Protein AF-A0AAE0E9L8-F1 (afdb_monomer)

Solvent-accessible surface area (backbone atoms only — not comparable to full-atom values): 7548 Å² total; per-residue (Å²): 122,67,72,59,57,55,50,49,54,50,52,38,64,74,70,69,62,82,91,74,81,92,80,91,74,55,51,67,64,42,35,70,32,77,91,39,28,43,67,31,62,63,35,80,46,81,52,91,68,59,65,71,60,50,45,62,40,39,54,34,24,22,24,93,70,22,38,43,38,39,32,50,80,100,64,90,77,93,73,88,69,89,92,59,73,56,58,67,51,79,39,59,79,80,48,50,63,54,53,52,51,51,52,51,51,53,51,50,52,53,59,55,55,72,71,69,73,79,93,75,89,131

pLDDT: mean 70.5, std 19.91, range [34.06, 93.5]

InterPro domains:
  IPR003682 rRNA small subunit methyltransferase G [PF02527] (2-93)
  IPR003682 rRNA small subunit methyltransferase G [PTHR31760] (1-118)
  IPR029063 S-adenosyl-L-methionine-dependent methyltransferase superfamily [G3DSA:3.40.50.150] (1-122)
  IPR029063 S-adenosyl-L-methionine-dependent methyltransferase superfamily [SSF53335] (5-75)

Organism: NCBI:txid43782

Radius of gyration: 17.04 Å; Cα contacts (8 Å, |Δi|>4): 128; chains: 1; bounding box: 36×41×51 Å

Nearest PDB structures (foldseek):
  1xdz-assembly1_A  TM=9.817E-01  e=5.084E-04  Bacillus subtilis
  3g8a-assembly1_A  TM=9.626E-01  e=2.069E-03  Thermus thermophilus HB8
  3g8a-assembly3_C  TM=9.612E-01  e=3.090E-03  Thermus thermophilus HB8
  3g8a-assembly4_D  TM=9.611E-01  e=3.532E-03  Thermus thermophilus HB8
  3g89-assembly2_B  TM=9.598E-01  e=8.421E-03  Thermus thermophilus HB8

Secondary structure (DSSP, 8-state):
-HHHHHHHHHHHHHHT-SS-----S-HHHHHHSTTTTT-EEEEEEE-SS-HHHHHHHHHTTEEEEEEEEEE-SS--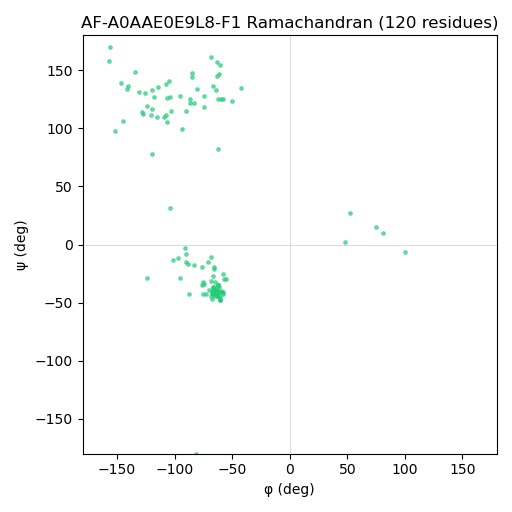---PPTTS---EEE--HHHHHHHHHHHHHHHHHHHHHTT-S-----

Foldseek 3Di:
DVVVLVVVVVVCVVVVDDPDDRDDDDLQVQLPDPVQFQPDQEDEDEDQDDVVVVCNSGVSRHHQQHEYEYEHPDDDDDDDDPDGDYDYDYDHPVCVVVVVVVVVVVVVVVVVVVVDDDDDDD

Mean predicted aligned error: 12.2 Å

Structure (mmCIF, N/CA/C/O backbone):
data_AF-A0AAE0E9L8-F1
#
_entry.id   AF-A0AAE0E9L8-F1
#
loop_
_atom_site.group_PDB
_atom_site.id
_atom_site.type_symbol
_atom_site.label_atom_id
_atom_site.label_alt_id
_atom_site.label_comp_id
_atom_site.label_asym_id
_atom_site.label_entity_id
_atom_site.label_seq_id
_atom_site.pdbx_PDB_ins_code
_atom_site.Cartn_x
_atom_site.Cartn_y
_atom_site.Cartn_z
_atom_site.occupancy
_atom_site.B_iso_or_equiv
_atom_site.auth_seq_id
_atom_site.auth_comp_id
_atom_site.auth_asym_id
_atom_site.auth_atom_id
_atom_site.pdbx_PDB_model_num
ATOM 1 N N . MET A 1 1 ? 15.017 12.912 0.962 1.00 61.78 1 MET A N 1
ATOM 2 C CA . MET A 1 1 ? 13.650 12.358 1.109 1.00 61.78 1 MET A CA 1
ATOM 3 C C . MET A 1 1 ? 12.896 12.786 2.383 1.00 61.78 1 MET A C 1
ATOM 5 O O . MET A 1 1 ? 11.699 12.568 2.425 1.00 61.78 1 MET A O 1
ATOM 9 N N . ASN A 1 2 ? 13.522 13.406 3.401 1.00 73.94 2 ASN A N 1
ATOM 10 C CA . ASN A 1 2 ? 12.871 13.671 4.705 1.00 73.94 2 ASN A CA 1
ATOM 11 C C . ASN A 1 2 ? 11.647 14.624 4.628 1.00 73.94 2 ASN A C 1
ATOM 13 O O . ASN A 1 2 ? 10.601 14.349 5.200 1.00 73.94 2 ASN A O 1
ATOM 17 N N . LYS A 1 3 ? 11.718 15.677 3.801 1.00 86.38 3 LYS A N 1
ATOM 18 C CA . LYS A 1 3 ? 10.656 16.698 3.674 1.00 86.38 3 LYS A CA 1
ATOM 19 C C . LYS A 1 3 ? 9.263 16.144 3.322 1.00 86.38 3 LYS A C 1
ATOM 21 O O . LYS A 1 3 ? 8.270 16.746 3.706 1.00 86.38 3 LYS A O 1
ATOM 26 N N . ARG A 1 4 ? 9.185 15.023 2.592 1.00 87.62 4 ARG A N 1
ATOM 27 C CA . ARG A 1 4 ? 7.902 14.418 2.189 1.00 87.62 4 ARG A CA 1
ATOM 28 C C . ARG A 1 4 ? 7.217 13.692 3.350 1.00 87.62 4 ARG A C 1
ATOM 30 O O . ARG A 1 4 ? 6.022 13.871 3.527 1.00 87.62 4 ARG A O 1
ATOM 37 N N . CYS A 1 5 ? 7.964 12.931 4.153 1.00 90.75 5 CYS A N 1
ATOM 38 C CA . CYS A 1 5 ? 7.411 12.248 5.329 1.00 90.75 5 CYS A CA 1
ATOM 39 C C . CYS A 1 5 ? 6.897 13.261 6.357 1.00 90.75 5 CYS A C 1
ATOM 41 O O . CYS A 1 5 ? 5.762 13.146 6.794 1.00 90.75 5 CYS A O 1
ATOM 43 N N . VAL A 1 6 ? 7.674 14.319 6.623 1.00 92.38 6 VAL A N 1
ATOM 44 C CA . VAL A 1 6 ? 7.271 15.403 7.537 1.00 92.38 6 VAL A CA 1
ATOM 45 C C . VAL A 1 6 ? 5.990 16.097 7.068 1.00 92.38 6 VAL A C 1
ATOM 47 O O . VAL A 1 6 ? 5.124 16.415 7.876 1.00 92.38 6 VAL A O 1
ATOM 50 N N . PHE A 1 7 ? 5.835 16.316 5.758 1.00 93.25 7 PHE A N 1
ATOM 51 C CA . PHE A 1 7 ? 4.594 16.864 5.211 1.00 93.25 7 PHE A CA 1
ATOM 52 C C . PHE A 1 7 ? 3.396 15.933 5.453 1.00 93.25 7 PHE A C 1
ATOM 54 O O . PHE A 1 7 ? 2.344 16.410 5.867 1.00 93.25 7 PHE A O 1
ATOM 61 N N . LEU A 1 8 ? 3.554 14.623 5.228 1.00 91.19 8 LEU A N 1
ATOM 62 C CA . LEU A 1 8 ? 2.487 13.645 5.465 1.00 91.19 8 LEU A CA 1
ATOM 63 C C . LEU A 1 8 ? 2.120 13.557 6.949 1.00 91.19 8 LEU A C 1
ATOM 65 O O . LEU A 1 8 ? 0.943 13.592 7.276 1.00 91.19 8 LEU A O 1
ATOM 69 N N . GLU A 1 9 ? 3.102 13.523 7.849 1.00 91.94 9 GLU A N 1
ATOM 70 C CA . GLU A 1 9 ? 2.872 13.546 9.301 1.00 91.94 9 GLU A CA 1
ATOM 71 C C . GLU A 1 9 ? 2.105 14.808 9.732 1.00 91.94 9 GLU A C 1
ATOM 73 O O . GLU A 1 9 ? 1.167 14.738 10.532 1.00 91.94 9 GLU A O 1
ATOM 78 N N . HIS A 1 10 ? 2.445 15.964 9.154 1.00 93.31 10 HIS A N 1
ATOM 79 C CA . HIS A 1 10 ? 1.719 17.210 9.388 1.00 93.31 10 HIS A CA 1
ATOM 80 C C . HIS A 1 10 ? 0.286 17.158 8.831 1.00 93.31 10 HIS A C 1
ATOM 82 O O . HIS A 1 10 ? -0.648 17.568 9.514 1.00 93.31 10 HIS A O 1
ATOM 88 N N . ALA A 1 11 ? 0.082 16.610 7.630 1.00 92.75 11 ALA A N 1
ATOM 89 C CA . ALA A 1 11 ? -1.247 16.446 7.038 1.00 92.75 11 ALA A CA 1
ATOM 90 C C . ALA A 1 11 ? -2.141 15.497 7.863 1.00 92.75 11 ALA A C 1
ATOM 92 O O . ALA A 1 11 ? -3.311 15.800 8.100 1.00 92.75 11 ALA A O 1
ATOM 93 N N . VAL A 1 12 ? -1.587 14.390 8.368 1.00 91.19 12 VAL A N 1
ATOM 94 C CA . VAL A 1 12 ? -2.279 13.475 9.295 1.00 91.19 12 VAL A CA 1
ATOM 95 C C . VAL A 1 12 ? -2.672 14.209 10.580 1.00 91.19 12 VAL A C 1
ATOM 97 O O . VAL A 1 12 ? -3.816 14.123 11.020 1.00 91.19 12 VAL A O 1
ATOM 100 N N . SER A 1 13 ? -1.759 15.011 11.134 1.00 90.38 13 SER A N 1
ATOM 101 C CA . SER A 1 13 ? -2.025 15.802 12.344 1.00 90.38 13 SER A CA 1
ATOM 102 C C . SER A 1 13 ? -3.157 16.820 12.151 1.00 90.38 13 SER A C 1
ATOM 104 O O . SER A 1 13 ? -3.946 17.036 13.065 1.00 90.38 13 SER A O 1
ATOM 106 N N . LEU A 1 14 ? -3.261 17.431 10.967 1.00 93.50 14 LEU A N 1
ATOM 107 C CA . LEU A 1 14 ? -4.316 18.400 10.649 1.00 93.50 14 LEU A CA 1
ATOM 108 C C . LEU A 1 14 ? -5.681 17.748 10.390 1.00 93.50 14 LEU A C 1
ATOM 110 O O . LEU A 1 14 ? -6.707 18.356 10.684 1.00 93.50 14 LEU A O 1
ATOM 114 N N . THR A 1 15 ? -5.702 16.538 9.829 1.00 91.44 15 THR A N 1
ATOM 115 C CA . THR A 1 15 ? -6.945 15.809 9.509 1.00 91.44 15 THR A CA 1
ATOM 116 C C . THR A 1 15 ? -7.526 15.060 10.709 1.00 91.44 15 THR A C 1
ATOM 118 O O . THR A 1 15 ? -8.704 14.716 10.693 1.00 91.44 15 THR A O 1
ATOM 121 N N . GLY A 1 16 ? -6.733 14.834 11.763 1.00 87.00 16 GLY A N 1
ATOM 122 C CA . GLY A 1 16 ? -7.176 14.153 12.984 1.00 87.00 16 GLY A CA 1
ATOM 123 C C . GLY A 1 16 ? -7.334 12.636 12.834 1.00 87.00 16 GLY A C 1
ATOM 124 O O . GLY A 1 16 ? -7.958 11.997 13.680 1.00 87.00 16 GLY A O 1
ATOM 125 N N . LEU A 1 17 ? -6.780 12.055 11.767 1.00 89.00 17 LEU A N 1
ATOM 126 C CA . LEU A 1 17 ? -6.835 10.619 11.498 1.00 89.00 17 LEU A CA 1
ATOM 127 C C . LEU A 1 17 ? -5.878 9.867 12.435 1.00 89.00 17 LEU A C 1
ATOM 129 O O . LEU A 1 17 ? -4.700 10.204 12.540 1.00 89.00 17 LEU A O 1
ATOM 133 N N . SER A 1 18 ? -6.384 8.843 13.124 1.00 85.69 18 SER A N 1
ATOM 134 C CA . SER A 1 18 ? -5.646 8.105 14.163 1.00 85.69 18 SER A CA 1
ATOM 135 C C . SER A 1 18 ? -5.075 6.762 13.694 1.00 85.69 18 SER A C 1
ATOM 137 O O . SER A 1 18 ? -4.229 6.183 14.370 1.00 85.69 18 SER A O 1
ATOM 139 N N . ASN A 1 19 ? -5.506 6.271 12.533 1.00 89.38 19 ASN A N 1
ATOM 140 C CA . ASN A 1 19 ? -5.154 4.970 11.960 1.00 89.38 19 ASN A CA 1
ATOM 141 C C . ASN A 1 19 ? -4.135 5.075 10.811 1.00 89.38 19 ASN A C 1
ATOM 143 O O . ASN A 1 19 ? -4.165 4.271 9.882 1.00 89.38 19 ASN A O 1
ATOM 147 N N . ILE A 1 20 ? -3.240 6.066 10.855 1.00 90.50 20 ILE A N 1
ATOM 148 C CA . ILE A 1 20 ? -2.238 6.295 9.808 1.00 90.50 20 ILE A CA 1
ATOM 149 C C . ILE A 1 20 ? -0.833 6.188 10.387 1.00 90.50 20 ILE A C 1
ATOM 151 O O . ILE A 1 20 ? -0.509 6.807 11.398 1.00 90.50 20 ILE A O 1
ATOM 155 N N . GLN A 1 21 ? 0.028 5.447 9.690 1.00 91.50 21 GLN A N 1
ATOM 156 C CA . GLN A 1 21 ? 1.447 5.344 10.000 1.00 91.50 21 GLN A CA 1
ATOM 157 C C . GLN A 1 21 ? 2.281 5.745 8.781 1.00 91.50 21 GLN A C 1
ATOM 159 O O . GLN A 1 21 ? 2.225 5.105 7.733 1.00 91.50 21 GLN A O 1
ATOM 164 N N . VAL A 1 22 ? 3.100 6.788 8.929 1.00 91.94 22 VAL A N 1
ATOM 165 C CA . VAL A 1 22 ? 4.063 7.200 7.901 1.00 91.94 22 VAL A CA 1
ATOM 166 C C . VAL A 1 22 ? 5.381 6.472 8.149 1.00 91.94 22 VAL A C 1
ATOM 168 O O . VAL A 1 22 ? 6.039 6.680 9.166 1.00 91.94 22 VAL A O 1
ATOM 171 N N . VAL A 1 23 ? 5.782 5.604 7.219 1.00 91.81 23 VAL A N 1
ATOM 172 C CA . VAL A 1 23 ? 7.040 4.850 7.318 1.00 91.81 23 VAL A CA 1
ATOM 173 C C . VAL A 1 23 ? 8.060 5.408 6.340 1.00 91.81 23 VAL A C 1
ATOM 175 O O . VAL A 1 23 ? 7.821 5.504 5.137 1.00 91.81 23 VAL A O 1
ATOM 178 N N . ARG A 1 24 ? 9.243 5.756 6.854 1.00 91.38 24 ARG A N 1
ATOM 179 C CA . ARG A 1 24 ? 10.370 6.189 6.028 1.00 91.38 24 ARG A CA 1
ATOM 180 C C . ARG A 1 24 ? 11.267 5.000 5.695 1.00 91.38 24 ARG A C 1
ATOM 182 O O . ARG A 1 24 ? 12.150 4.652 6.473 1.00 91.38 24 ARG A O 1
ATOM 189 N N . GLY A 1 25 ? 11.105 4.449 4.500 1.00 89.56 25 GLY A N 1
ATOM 190 C CA . GLY A 1 25 ? 11.946 3.374 3.976 1.00 89.56 25 GLY A CA 1
ATOM 191 C C . GLY A 1 25 ? 11.936 3.352 2.453 1.00 89.56 25 GLY A C 1
ATOM 192 O O . GLY A 1 25 ? 11.155 4.071 1.828 1.00 89.56 25 GLY A O 1
ATOM 193 N N . ARG A 1 26 ? 12.823 2.555 1.857 1.00 89.19 26 ARG A N 1
ATOM 194 C CA . ARG A 1 26 ? 12.666 2.153 0.456 1.00 89.19 26 ARG A CA 1
ATOM 195 C C . ARG A 1 26 ? 11.751 0.933 0.409 1.00 89.19 26 ARG A C 1
ATOM 197 O O . ARG A 1 26 ? 11.766 0.136 1.347 1.00 89.19 26 ARG A O 1
ATOM 204 N N . ALA A 1 27 ? 10.958 0.796 -0.647 1.00 88.94 27 ALA A N 1
ATOM 205 C CA . ALA A 1 27 ? 9.999 -0.300 -0.751 1.00 88.94 27 ALA A CA 1
ATOM 206 C C . ALA A 1 27 ? 10.700 -1.668 -0.760 1.00 88.94 27 ALA A C 1
ATOM 208 O O . ALA A 1 27 ? 10.220 -2.599 -0.127 1.00 88.94 27 ALA A O 1
ATOM 209 N N . GLU A 1 28 ? 11.883 -1.755 -1.371 1.00 90.25 28 GLU A N 1
ATOM 210 C CA . GLU A 1 28 ? 12.714 -2.960 -1.415 1.00 90.25 28 GLU A CA 1
ATOM 211 C C . GLU A 1 28 ? 13.114 -3.420 -0.011 1.00 90.25 28 GLU A C 1
ATOM 213 O O . GLU A 1 28 ? 12.953 -4.585 0.342 1.00 90.25 28 GLU A O 1
ATOM 218 N N . ASP A 1 29 ? 13.585 -2.489 0.825 1.00 92.75 29 ASP A N 1
ATOM 219 C CA . ASP A 1 29 ? 14.003 -2.805 2.192 1.00 92.75 29 ASP A CA 1
ATOM 220 C C . ASP A 1 29 ? 12.799 -3.250 3.043 1.00 92.75 29 ASP A C 1
ATOM 222 O O . ASP A 1 29 ? 12.917 -4.150 3.876 1.00 92.75 29 ASP A O 1
ATOM 226 N N . LEU A 1 30 ? 11.629 -2.640 2.818 1.00 91.94 30 LEU A N 1
ATOM 227 C CA . LEU A 1 30 ? 10.387 -2.998 3.507 1.00 91.94 30 LEU A CA 1
ATOM 228 C C . LEU A 1 30 ? 9.858 -4.368 3.059 1.00 91.94 30 LEU A C 1
ATOM 230 O O . LEU A 1 30 ? 9.448 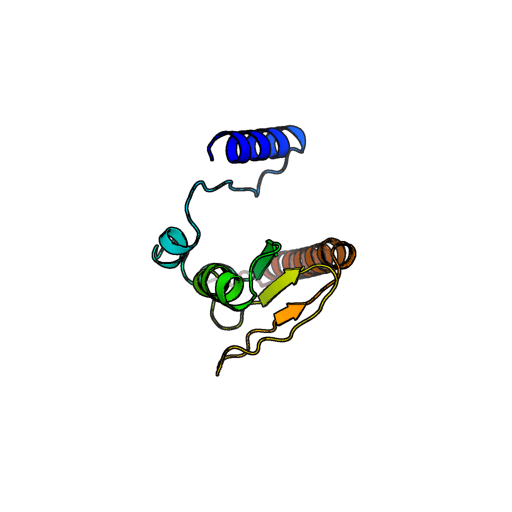-5.151 3.909 1.00 91.94 30 LEU A O 1
ATOM 234 N N . GLY A 1 31 ? 9.948 -4.707 1.771 1.00 90.00 31 GLY A N 1
ATOM 235 C CA . GLY A 1 31 ? 9.558 -6.020 1.239 1.00 90.00 31 GLY A CA 1
ATOM 236 C C . GLY A 1 31 ? 10.434 -7.184 1.731 1.00 90.00 31 GLY A C 1
ATOM 237 O O . GLY A 1 31 ? 10.021 -8.349 1.697 1.00 90.00 31 GLY A O 1
ATOM 238 N N . HIS A 1 32 ? 11.640 -6.892 2.227 1.00 90.38 32 HIS A N 1
ATOM 239 C CA . HIS A 1 32 ? 12.505 -7.865 2.902 1.00 90.38 32 HIS A CA 1
ATOM 240 C C . HIS A 1 32 ? 12.279 -7.944 4.418 1.00 90.38 32 HIS A C 1
ATOM 242 O O . HIS A 1 32 ? 12.723 -8.902 5.053 1.00 90.38 32 HIS A O 1
ATOM 248 N N . ASN A 1 33 ? 11.592 -6.970 5.014 1.00 92.56 33 ASN A N 1
ATOM 249 C CA . ASN A 1 33 ? 11.319 -6.952 6.442 1.00 92.56 33 ASN A CA 1
ATOM 250 C C . ASN A 1 33 ? 10.087 -7.809 6.765 1.00 92.56 33 ASN A C 1
ATOM 252 O O . ASN A 1 33 ? 8.988 -7.523 6.300 1.00 92.56 33 ASN A O 1
ATOM 256 N N . LEU A 1 34 ? 10.249 -8.824 7.618 1.00 91.25 34 LEU A N 1
ATOM 257 C CA . LEU A 1 34 ? 9.167 -9.734 8.020 1.00 91.25 34 LEU A CA 1
ATOM 258 C C . LEU A 1 34 ? 7.969 -9.024 8.671 1.00 91.25 34 LEU A C 1
ATOM 260 O O . LEU A 1 34 ? 6.857 -9.529 8.590 1.00 91.25 34 LEU A O 1
ATOM 264 N N . SER A 1 35 ? 8.168 -7.854 9.283 1.00 91.69 35 SER A N 1
ATOM 265 C CA . SER A 1 35 ? 7.074 -7.053 9.850 1.00 91.69 35 SER A CA 1
ATOM 266 C C . SER A 1 35 ? 6.171 -6.404 8.799 1.00 91.69 35 SER A C 1
ATOM 268 O O . SER A 1 35 ? 5.102 -5.920 9.152 1.00 91.69 35 SER A O 1
ATOM 270 N N . PHE A 1 36 ? 6.600 -6.350 7.537 1.00 92.06 36 PHE A N 1
ATOM 271 C CA . PHE A 1 36 ? 5.878 -5.687 6.446 1.00 92.06 36 PHE A CA 1
ATOM 272 C C . PHE A 1 36 ? 5.594 -6.625 5.270 1.00 92.06 36 PHE A C 1
ATOM 274 O O . PHE A 1 36 ? 4.607 -6.442 4.561 1.00 92.06 36 PHE A O 1
ATOM 281 N N . ARG A 1 37 ? 6.447 -7.631 5.067 1.00 92.12 37 ARG A N 1
ATOM 282 C CA . ARG A 1 37 ? 6.335 -8.598 3.981 1.00 92.12 37 ARG A CA 1
ATOM 283 C C . ARG A 1 37 ? 5.045 -9.405 4.095 1.00 92.12 37 ARG A C 1
ATOM 285 O O . ARG A 1 37 ? 4.808 -10.051 5.116 1.00 92.12 37 ARG A O 1
ATOM 292 N N . GLU A 1 38 ? 4.250 -9.397 3.030 1.00 91.62 38 GLU A N 1
ATOM 293 C CA . GLU A 1 38 ? 2.978 -10.129 2.935 1.00 91.62 38 GLU A CA 1
ATOM 294 C C . GLU A 1 38 ? 2.008 -9.861 4.111 1.00 91.62 38 GLU A C 1
ATOM 296 O O . GLU A 1 38 ? 1.200 -10.721 4.460 1.00 91.62 38 GLU A O 1
ATOM 301 N N . GLN A 1 39 ? 2.089 -8.687 4.753 1.00 92.06 39 GLN A N 1
ATOM 302 C CA . GLN A 1 39 ? 1.260 -8.338 5.918 1.00 92.06 39 GLN A CA 1
ATOM 303 C C . GLN A 1 39 ? 0.025 -7.500 5.565 1.00 92.06 39 GLN A C 1
ATOM 305 O O . GLN A 1 39 ? -0.847 -7.314 6.413 1.00 92.06 39 GLN A O 1
ATOM 310 N N . PHE A 1 40 ? -0.067 -6.976 4.341 1.00 89.38 40 PHE A N 1
ATOM 311 C CA . PHE A 1 40 ? -1.126 -6.045 3.956 1.00 89.38 40 PHE A CA 1
ATOM 312 C C . PHE A 1 40 ? -2.178 -6.709 3.075 1.00 89.38 40 PHE A C 1
ATOM 314 O O . PHE A 1 40 ? -1.862 -7.489 2.181 1.00 89.38 40 PHE A O 1
ATOM 321 N N . ASP A 1 41 ? -3.446 -6.369 3.295 1.00 83.69 41 ASP A N 1
ATOM 322 C CA . ASP A 1 41 ? -4.540 -6.887 2.466 1.00 83.69 41 ASP A CA 1
ATOM 323 C C . ASP A 1 41 ? -4.574 -6.222 1.088 1.00 83.69 41 ASP A C 1
ATOM 325 O O . ASP A 1 41 ? -4.962 -6.852 0.109 1.00 83.69 41 ASP A O 1
ATOM 329 N N . VAL A 1 42 ? -4.206 -4.938 1.039 1.00 82.12 42 VAL A N 1
ATOM 330 C CA . VAL A 1 42 ? -4.301 -4.091 -0.149 1.00 82.12 42 VAL A CA 1
ATOM 331 C C . VAL A 1 42 ? -3.073 -3.192 -0.224 1.00 82.12 42 VAL A C 1
ATOM 333 O O . VAL A 1 42 ? -2.711 -2.565 0.773 1.00 82.12 42 VAL A O 1
ATOM 336 N N . ALA A 1 43 ? -2.459 -3.095 -1.401 1.00 85.88 43 ALA A N 1
ATOM 337 C CA . ALA A 1 43 ? -1.496 -2.044 -1.715 1.00 85.88 43 ALA A CA 1
ATOM 338 C C . ALA A 1 43 ? -2.052 -1.140 -2.812 1.00 85.88 43 ALA A C 1
ATOM 340 O O . ALA A 1 43 ? -2.575 -1.624 -3.813 1.00 85.88 43 ALA A O 1
ATOM 341 N N . VAL A 1 44 ? -1.894 0.170 -2.629 1.00 83.62 44 VAL A N 1
ATOM 342 C CA . VAL A 1 44 ? -2.282 1.179 -3.616 1.00 83.62 44 VAL A CA 1
ATOM 343 C C . VAL A 1 44 ? -1.039 1.941 -4.047 1.00 83.62 44 VAL A C 1
ATOM 345 O O . VAL A 1 44 ? -0.301 2.461 -3.207 1.00 83.62 44 VAL A O 1
ATOM 348 N N . ALA A 1 45 ? -0.798 2.017 -5.353 1.00 82.75 45 ALA A N 1
ATOM 349 C CA . ALA A 1 45 ? 0.314 2.774 -5.908 1.00 82.75 45 ALA A CA 1
ATOM 350 C C . ALA A 1 45 ? -0.160 3.778 -6.958 1.00 82.75 45 ALA A C 1
ATOM 352 O O . ALA A 1 45 ? -0.837 3.435 -7.924 1.00 82.75 45 ALA A O 1
ATOM 353 N N . ARG A 1 46 ? 0.290 5.024 -6.805 1.00 77.94 46 ARG A N 1
ATOM 354 C CA . ARG A 1 46 ? 0.195 6.056 -7.836 1.00 77.94 46 ARG A CA 1
ATOM 355 C C . ARG A 1 46 ? 1.597 6.434 -8.276 1.00 77.94 46 ARG A C 1
ATOM 357 O O . ARG A 1 46 ? 2.344 7.059 -7.520 1.00 77.94 46 ARG A O 1
ATOM 364 N N . ALA A 1 47 ? 1.967 6.059 -9.493 1.00 71.44 47 ALA A N 1
ATOM 365 C CA . ALA A 1 47 ? 3.305 6.319 -9.997 1.00 71.44 47 ALA A CA 1
ATOM 366 C C . ALA A 1 47 ? 3.363 6.333 -11.524 1.00 71.44 47 ALA A C 1
ATOM 368 O O . ALA A 1 47 ? 2.547 5.734 -12.213 1.00 71.44 47 ALA A O 1
ATOM 369 N N . VAL A 1 48 ? 4.403 6.992 -12.037 1.00 72.12 48 VAL A N 1
ATOM 370 C CA . VAL A 1 48 ? 4.755 7.016 -13.469 1.00 72.12 48 VAL A CA 1
ATOM 371 C C . VAL A 1 48 ? 5.740 5.883 -13.818 1.00 72.12 48 VAL A C 1
ATOM 373 O O . VAL A 1 48 ? 6.135 5.724 -14.968 1.00 72.12 48 VAL A O 1
ATOM 376 N N . ALA A 1 49 ? 6.174 5.102 -12.822 1.00 75.31 49 ALA A N 1
ATOM 377 C CA . ALA A 1 49 ? 7.120 4.007 -13.011 1.00 75.31 49 ALA A CA 1
ATOM 378 C C . ALA A 1 49 ? 6.510 2.845 -13.816 1.00 75.31 49 ALA A C 1
ATOM 380 O O . ALA A 1 49 ? 5.290 2.708 -13.941 1.00 75.31 49 ALA A O 1
ATOM 381 N N . GLU A 1 50 ? 7.374 1.989 -14.360 1.00 79.44 50 GLU A N 1
ATOM 382 C CA . GLU A 1 50 ? 6.940 0.781 -15.058 1.00 79.44 50 GLU A CA 1
ATOM 383 C C . GLU A 1 50 ? 6.208 -0.180 -14.117 1.00 79.44 50 GLU A C 1
ATOM 385 O O . GLU A 1 50 ? 6.574 -0.333 -12.950 1.00 79.44 50 GLU A O 1
ATOM 390 N N . MET A 1 51 ? 5.201 -0.884 -14.642 1.00 76.56 51 MET A N 1
ATOM 391 C CA . MET A 1 51 ? 4.358 -1.759 -13.825 1.00 76.56 51 MET A CA 1
ATOM 392 C C . MET A 1 51 ? 5.149 -2.902 -13.186 1.00 76.56 51 MET A C 1
ATOM 394 O O . MET A 1 51 ? 4.879 -3.244 -12.043 1.00 76.56 51 MET A O 1
ATOM 398 N N . ARG A 1 52 ? 6.174 -3.440 -13.865 1.00 81.75 52 ARG A N 1
ATOM 399 C CA . ARG A 1 52 ? 7.055 -4.467 -13.281 1.00 81.75 52 ARG A CA 1
ATOM 400 C C . ARG A 1 52 ? 7.720 -3.981 -11.995 1.00 81.75 52 ARG A C 1
ATOM 402 O O . ARG A 1 52 ? 7.763 -4.713 -11.020 1.00 81.75 52 ARG A O 1
ATOM 409 N N . ILE A 1 53 ? 8.186 -2.734 -11.983 1.00 84.06 53 ILE A N 1
ATOM 410 C CA . ILE A 1 53 ? 8.840 -2.137 -10.814 1.00 84.06 53 ILE A CA 1
ATOM 411 C C . ILE A 1 53 ? 7.822 -1.946 -9.684 1.00 84.06 53 ILE A C 1
ATOM 413 O O . ILE A 1 53 ? 8.096 -2.286 -8.537 1.00 84.06 53 ILE A O 1
ATOM 417 N N . LEU A 1 54 ? 6.628 -1.441 -10.008 1.00 83.88 54 LEU A N 1
ATOM 418 C CA . LEU A 1 54 ? 5.563 -1.258 -9.018 1.00 83.88 54 LEU A CA 1
ATOM 419 C C . LEU A 1 54 ? 5.085 -2.586 -8.432 1.00 83.88 54 LEU A C 1
ATOM 421 O O . LEU A 1 54 ? 4.886 -2.673 -7.225 1.00 83.88 54 LEU A O 1
ATOM 425 N N . ALA A 1 55 ? 4.960 -3.619 -9.261 1.00 83.56 55 ALA A N 1
ATOM 426 C CA . ALA A 1 55 ? 4.596 -4.955 -8.820 1.00 83.56 55 ALA A CA 1
ATOM 427 C C . ALA A 1 55 ? 5.632 -5.517 -7.833 1.00 83.56 55 ALA A C 1
ATOM 429 O O . ALA A 1 55 ? 5.249 -5.964 -6.760 1.00 83.56 55 ALA A O 1
ATOM 430 N N . GLU A 1 56 ? 6.933 -5.422 -8.120 1.00 86.38 56 GLU A N 1
ATOM 431 C CA . GLU A 1 56 ? 7.986 -5.874 -7.190 1.00 86.38 56 GLU A CA 1
ATOM 432 C C . GLU A 1 56 ? 7.908 -5.163 -5.825 1.00 86.38 56 GLU A C 1
ATOM 434 O O . GLU A 1 56 ? 8.030 -5.777 -4.760 1.00 86.38 56 GLU A O 1
ATOM 439 N N . TYR A 1 57 ? 7.644 -3.856 -5.839 1.00 88.69 57 TYR A N 1
ATOM 440 C CA . TYR A 1 57 ? 7.549 -3.054 -4.621 1.00 88.69 57 TYR A CA 1
ATOM 441 C C . TYR A 1 57 ? 6.280 -3.324 -3.816 1.00 88.69 57 TYR A C 1
ATOM 443 O O . TYR A 1 57 ? 6.340 -3.411 -2.592 1.00 88.69 57 TYR A O 1
ATOM 451 N N . CYS A 1 58 ? 5.133 -3.440 -4.479 1.00 88.38 58 CYS A N 1
ATOM 452 C CA . CYS A 1 58 ? 3.844 -3.550 -3.809 1.00 88.38 58 CYS A CA 1
ATOM 453 C C . CYS A 1 58 ? 3.492 -4.998 -3.467 1.00 88.38 58 CYS A C 1
ATOM 455 O O . CYS A 1 58 ? 3.062 -5.262 -2.347 1.00 88.38 58 CYS A O 1
ATOM 457 N N . LEU A 1 59 ? 3.722 -5.952 -4.373 1.00 86.75 59 LEU A N 1
ATOM 458 C CA . LEU A 1 59 ? 3.355 -7.354 -4.147 1.00 86.75 59 LEU A CA 1
ATOM 459 C C . LEU A 1 59 ? 4.172 -8.006 -3.032 1.00 86.75 59 LEU A C 1
ATOM 461 O O . LEU A 1 59 ? 3.672 -8.905 -2.371 1.00 86.75 59 LEU A O 1
ATOM 465 N N . SER A 1 60 ? 5.395 -7.537 -2.766 1.00 89.94 60 SER A N 1
ATOM 466 C CA . SER A 1 60 ? 6.175 -8.023 -1.620 1.00 89.94 60 SER A CA 1
ATOM 467 C C . SER A 1 60 ? 5.553 -7.657 -0.265 1.00 89.94 60 SER A C 1
ATOM 469 O O . SER A 1 60 ? 5.833 -8.315 0.736 1.00 89.94 60 SER A O 1
ATOM 471 N N . LEU A 1 61 ? 4.692 -6.639 -0.223 1.00 90.44 61 LEU A N 1
ATOM 472 C CA . LEU A 1 61 ? 3.995 -6.175 0.978 1.00 90.44 61 LEU A CA 1
ATOM 473 C C . LEU A 1 61 ? 2.591 -6.791 1.099 1.00 90.44 61 LEU A C 1
ATOM 475 O O . LEU A 1 61 ? 2.092 -6.988 2.207 1.00 90.44 61 LEU A O 1
ATOM 479 N N . VAL A 1 62 ? 1.954 -7.121 -0.025 1.00 89.31 62 VAL A N 1
ATOM 480 C CA . VAL A 1 62 ? 0.590 -7.666 -0.059 1.00 89.31 62 VAL A CA 1
ATOM 481 C C . VAL A 1 62 ? 0.596 -9.159 0.256 1.00 89.31 62 VAL A C 1
ATOM 483 O O . VAL A 1 62 ? 1.407 -9.917 -0.268 1.00 89.31 62 VAL A O 1
ATOM 486 N N . ARG A 1 63 ? -0.313 -9.600 1.127 1.00 87.44 63 ARG A N 1
ATOM 487 C CA . ARG A 1 63 ? -0.490 -11.020 1.446 1.00 87.44 63 ARG A CA 1
ATOM 488 C C . ARG A 1 63 ? -0.935 -11.813 0.220 1.00 87.44 63 ARG A C 1
ATOM 490 O O . ARG A 1 63 ? -1.577 -11.287 -0.687 1.00 87.44 63 ARG A O 1
ATOM 497 N N . VAL A 1 64 ? -0.691 -13.120 0.230 1.00 85.06 64 VAL A N 1
ATOM 498 C CA . VAL A 1 64 ? -1.221 -14.011 -0.811 1.00 85.06 64 VAL A CA 1
ATOM 499 C C . VAL A 1 64 ? -2.752 -13.915 -0.859 1.00 85.06 64 VAL A C 1
ATOM 501 O O . VAL A 1 64 ? -3.416 -14.123 0.154 1.00 85.06 64 VAL A O 1
ATOM 504 N N . GLY A 1 65 ? -3.297 -13.615 -2.042 1.00 79.50 65 GLY A N 1
ATOM 505 C CA . GLY A 1 65 ? -4.735 -13.393 -2.247 1.00 79.50 65 GLY A CA 1
ATOM 506 C C . GLY A 1 65 ? -5.228 -11.994 -1.862 1.00 79.50 65 GLY A C 1
ATOM 507 O O . GLY A 1 65 ? -6.433 -11.784 -1.774 1.00 79.50 65 GLY A O 1
ATOM 508 N N . GLY A 1 66 ? -4.322 -11.056 -1.573 1.00 78.38 66 GLY A N 1
ATOM 509 C CA . GLY A 1 66 ? -4.649 -9.641 -1.419 1.00 78.38 66 GLY A CA 1
ATOM 510 C C . GLY A 1 66 ? -4.767 -8.905 -2.757 1.00 78.38 66 GLY A C 1
ATOM 511 O O . GLY A 1 66 ? -4.573 -9.484 -3.827 1.00 78.38 66 GLY A O 1
ATOM 512 N N . LEU A 1 67 ? -5.062 -7.608 -2.674 1.00 77.25 67 LEU A N 1
ATOM 513 C CA . LEU A 1 67 ? -5.329 -6.746 -3.825 1.00 77.25 67 LEU A CA 1
ATOM 514 C C . LEU A 1 67 ? -4.172 -5.774 -4.076 1.00 77.25 67 LEU A C 1
ATOM 516 O O . LEU A 1 67 ? -3.644 -5.155 -3.149 1.00 77.25 67 LEU A O 1
ATOM 520 N N . PHE A 1 68 ? -3.809 -5.586 -5.341 1.00 81.31 68 PHE A N 1
ATOM 521 C CA . PHE A 1 68 ? -2.880 -4.536 -5.741 1.00 81.31 68 PHE A CA 1
ATOM 522 C C . PHE A 1 68 ? -3.561 -3.591 -6.730 1.00 81.31 68 PHE A C 1
ATOM 524 O O . PHE A 1 68 ? -3.849 -3.957 -7.865 1.00 81.31 68 PHE A O 1
ATOM 531 N N . VAL A 1 69 ? -3.805 -2.361 -6.284 1.00 78.19 69 VAL A N 1
ATOM 532 C CA . VAL A 1 69 ? -4.464 -1.318 -7.072 1.00 78.19 69 VAL A CA 1
ATOM 533 C C . VAL A 1 69 ? -3.418 -0.324 -7.548 1.00 78.19 69 VAL A C 1
ATOM 535 O O . VAL A 1 69 ? -2.650 0.225 -6.751 1.00 78.19 69 VAL A O 1
ATOM 538 N N . VAL A 1 70 ? -3.382 -0.066 -8.851 1.00 75.62 70 VAL A N 1
ATOM 539 C CA . VAL A 1 70 ? -2.408 0.856 -9.431 1.00 75.62 70 VAL A CA 1
ATOM 540 C C . VAL A 1 70 ? -3.088 1.857 -10.346 1.00 75.62 70 VAL A C 1
ATOM 542 O O . VAL A 1 70 ? -3.854 1.497 -11.235 1.00 75.62 70 VAL A O 1
ATOM 545 N N . ALA A 1 71 ? -2.768 3.132 -10.144 1.00 68.94 71 ALA A N 1
ATOM 546 C CA . ALA A 1 71 ? -3.182 4.195 -11.043 1.00 68.94 71 ALA A CA 1
ATOM 547 C C . ALA A 1 71 ? -1.991 4.691 -11.849 1.00 6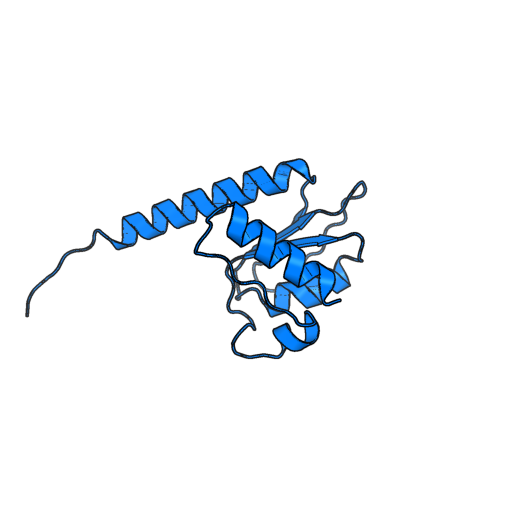8.94 71 ALA A C 1
ATOM 549 O O . ALA A 1 71 ? -1.062 5.322 -11.321 1.00 68.94 71 ALA A O 1
ATOM 550 N N . LYS A 1 72 ? -2.038 4.396 -13.146 1.00 62.72 72 LYS A N 1
ATOM 551 C CA . LYS A 1 72 ? -1.036 4.786 -14.132 1.00 62.72 72 LYS A CA 1
ATOM 552 C C . LYS A 1 72 ? -1.718 5.657 -15.183 1.00 62.72 72 LYS A C 1
ATOM 554 O O . LYS A 1 72 ? -2.621 5.209 -15.874 1.00 62.72 72 LYS A O 1
ATOM 559 N N . GLY A 1 73 ? -1.303 6.918 -15.290 1.00 58.00 73 GLY A N 1
ATOM 560 C CA . GLY A 1 73 ? -1.929 7.864 -16.218 1.00 58.00 73 GLY A CA 1
ATOM 561 C C . GLY A 1 73 ? -1.829 7.452 -17.698 1.00 58.00 73 GLY A C 1
ATOM 562 O O . GLY A 1 73 ? -0.827 6.878 -18.120 1.00 58.00 73 GLY A O 1
ATOM 563 N N . HIS A 1 74 ? -2.873 7.804 -18.463 1.00 44.53 74 HIS A N 1
ATOM 564 C CA . HIS A 1 74 ? -3.048 7.855 -19.931 1.00 44.53 74 HIS A CA 1
ATOM 565 C C . HIS A 1 74 ? -2.634 6.665 -20.826 1.00 44.53 74 HIS A C 1
ATOM 567 O O . HIS A 1 74 ? -2.818 6.753 -22.039 1.00 44.53 74 HIS A O 1
ATOM 573 N N . ALA A 1 75 ? -2.142 5.542 -20.302 1.00 41.72 75 ALA A N 1
ATOM 574 C CA . ALA A 1 75 ? -1.958 4.333 -21.111 1.00 41.72 75 ALA A CA 1
ATOM 575 C C . ALA A 1 75 ? -2.057 3.054 -20.254 1.00 41.72 75 ALA A C 1
ATOM 577 O O . ALA A 1 75 ? -1.053 2.678 -19.635 1.00 41.72 75 ALA A O 1
ATOM 578 N N . PRO A 1 76 ? -3.229 2.385 -20.229 1.00 42.09 76 PRO A N 1
ATOM 579 C CA . PRO A 1 76 ? -3.429 1.144 -19.479 1.00 42.09 76 PRO A CA 1
ATOM 580 C C . PRO A 1 76 ? -2.589 0.006 -20.079 1.00 42.09 76 PRO A C 1
ATOM 582 O O . PRO A 1 76 ? -2.501 -0.130 -21.304 1.00 42.09 76 PRO A O 1
ATOM 585 N N . GLN A 1 77 ? -1.929 -0.786 -19.232 1.00 40.56 77 GLN A N 1
ATOM 586 C CA . GLN A 1 77 ? -1.142 -1.955 -19.631 1.00 40.56 77 GLN A CA 1
ATOM 587 C C . GLN A 1 77 ? -1.252 -3.055 -18.570 1.00 40.56 77 GLN A C 1
ATOM 589 O O . GLN A 1 77 ? -0.584 -2.989 -17.544 1.00 40.56 77 GLN A O 1
ATOM 594 N N . VAL A 1 78 ? -2.001 -4.111 -18.880 1.00 41.31 78 VAL A N 1
ATOM 595 C CA . VAL A 1 78 ? -2.274 -5.241 -17.980 1.00 41.31 78 VAL A CA 1
ATOM 596 C C . VAL A 1 78 ? -0.997 -6.024 -17.641 1.00 41.31 78 VAL A C 1
ATOM 598 O O . VAL A 1 78 ? -0.248 -6.414 -18.541 1.00 41.31 78 VAL A O 1
ATOM 601 N N . VAL A 1 79 ? -0.774 -6.328 -16.355 1.00 43.97 79 VAL A N 1
ATOM 602 C CA . VAL A 1 79 ? 0.222 -7.324 -15.918 1.00 43.97 79 VAL A CA 1
ATOM 603 C C . VAL A 1 79 ? -0.427 -8.338 -14.986 1.00 43.97 79 VAL A C 1
ATOM 605 O O . VAL A 1 79 ? -0.762 -8.038 -13.844 1.00 43.97 79 VAL A O 1
ATOM 608 N N . GLU A 1 80 ? -0.531 -9.571 -15.471 1.00 40.69 80 GLU A N 1
ATOM 609 C CA . GLU A 1 80 ? -0.813 -10.750 -14.658 1.00 40.69 80 GLU A CA 1
ATOM 610 C C . GLU A 1 80 ? 0.518 -11.287 -14.109 1.00 40.69 80 GLU A C 1
ATOM 612 O O . GLU A 1 80 ? 1.430 -11.605 -14.877 1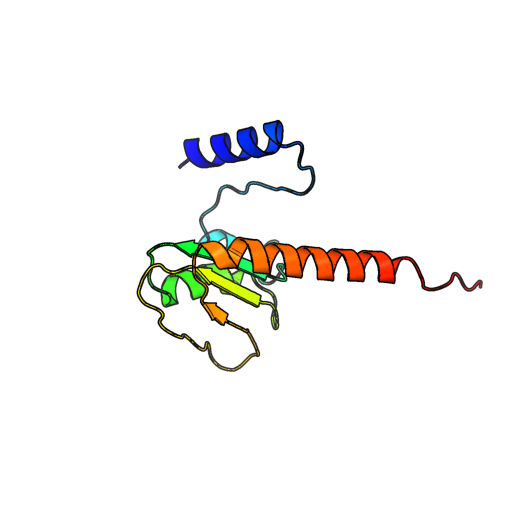.00 40.69 80 GLU A O 1
ATOM 617 N N . SER A 1 81 ? 0.664 -11.377 -12.783 1.00 36.31 81 SER A N 1
ATOM 618 C CA . SER A 1 81 ? 1.817 -12.053 -12.173 1.00 36.31 81 SER A CA 1
ATOM 619 C C . SER A 1 81 ? 1.452 -13.494 -11.831 1.00 36.31 81 SER A C 1
ATOM 621 O O . SER A 1 81 ? 0.427 -13.772 -11.212 1.00 36.31 81 SER A O 1
ATOM 623 N N . GLY A 1 82 ? 2.285 -14.424 -12.295 1.00 35.50 82 GLY A N 1
ATOM 624 C CA . GLY A 1 82 ? 1.959 -15.836 -12.433 1.00 35.50 82 GLY A CA 1
ATOM 625 C C . GLY A 1 82 ? 1.576 -16.554 -11.136 1.00 35.50 82 GLY A C 1
ATOM 626 O O . GLY A 1 82 ? 2.361 -16.660 -10.196 1.00 35.50 82 GLY A O 1
ATOM 627 N N . GLY A 1 83 ? 0.394 -17.173 -11.166 1.00 35.44 83 GLY A N 1
ATOM 628 C CA . GLY A 1 83 ? 0.088 -18.408 -10.439 1.00 35.44 83 GLY A CA 1
ATOM 629 C C . GLY A 1 83 ? -0.683 -18.290 -9.125 1.00 35.44 83 GLY A C 1
ATOM 630 O O . GLY A 1 83 ? -1.059 -19.328 -8.582 1.00 35.44 83 GLY A O 1
ATOM 631 N N . LYS A 1 84 ? -0.955 -17.092 -8.599 1.00 38.91 84 LYS A N 1
ATOM 632 C CA . LYS A 1 84 ? -1.799 -16.913 -7.403 1.00 38.91 84 LYS A CA 1
ATOM 633 C C . LYS A 1 84 ? -2.689 -15.686 -7.575 1.00 38.91 84 LYS A C 1
ATOM 635 O O . LYS A 1 84 ? -2.223 -14.669 -8.065 1.00 38.91 84 LYS A O 1
ATOM 640 N N . ASN A 1 85 ? -3.960 -15.838 -7.204 1.00 39.59 85 ASN A N 1
ATOM 641 C CA . ASN A 1 85 ? -5.088 -14.948 -7.494 1.00 39.59 85 ASN A CA 1
ATOM 642 C C . ASN A 1 85 ? -4.888 -13.545 -6.883 1.00 39.59 85 ASN A C 1
ATOM 644 O O . ASN A 1 85 ? -5.346 -13.282 -5.776 1.00 39.59 85 ASN A O 1
ATOM 648 N N . ILE A 1 86 ? -4.130 -12.686 -7.561 1.00 48.34 86 ILE A N 1
ATOM 649 C CA . ILE A 1 86 ? -3.933 -11.281 -7.204 1.00 48.34 86 ILE A CA 1
ATOM 650 C C . ILE A 1 86 ? -4.671 -10.488 -8.270 1.00 48.34 86 ILE A C 1
ATOM 652 O O . ILE A 1 86 ? -4.263 -10.478 -9.431 1.00 48.34 86 ILE A O 1
ATOM 656 N N . GLU A 1 87 ? -5.777 -9.868 -7.880 1.00 48.84 87 GLU A N 1
ATOM 657 C CA . GLU A 1 87 ? -6.519 -8.984 -8.768 1.00 48.84 87 GLU A CA 1
ATOM 658 C C . GLU A 1 87 ? -5.736 -7.672 -8.892 1.00 48.84 87 GLU A C 1
ATOM 660 O O . GLU A 1 87 ? -5.432 -6.997 -7.904 1.00 48.84 87 GLU A O 1
ATOM 665 N N . VAL A 1 88 ? -5.319 -7.363 -10.119 1.00 53.53 88 VAL A N 1
ATOM 666 C CA . VAL A 1 88 ? -4.646 -6.111 -10.457 1.00 53.53 88 VAL A CA 1
ATOM 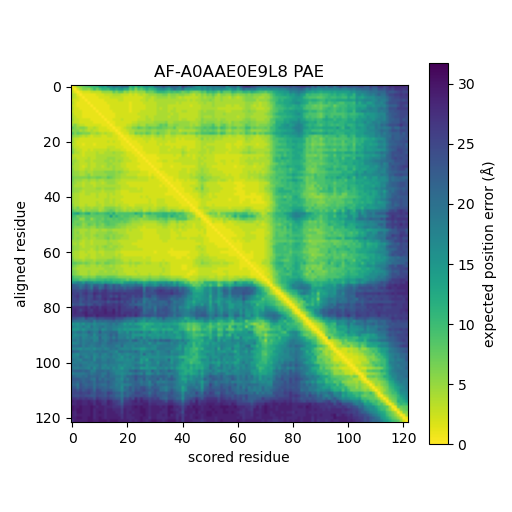667 C C . VAL A 1 88 ? -5.651 -5.269 -11.215 1.00 53.53 88 VAL A C 1
ATOM 669 O O . VAL A 1 88 ? -5.953 -5.551 -12.374 1.00 53.53 88 VAL A O 1
ATOM 672 N N . THR A 1 89 ? -6.182 -4.250 -10.549 1.00 55.06 89 THR A N 1
ATOM 673 C CA . THR A 1 89 ? -7.148 -3.334 -11.158 1.00 55.06 89 THR A CA 1
ATOM 674 C C . THR A 1 89 ? -6.434 -2.033 -11.502 1.00 55.06 89 THR A C 1
ATOM 676 O O . THR A 1 89 ? -5.944 -1.324 -10.618 1.00 55.06 89 THR A O 1
ATOM 679 N N . GLU A 1 90 ? -6.343 -1.747 -12.802 1.00 60.75 90 GLU A N 1
ATOM 680 C CA . GLU A 1 90 ? -5.877 -0.465 -13.328 1.00 60.75 90 GLU A CA 1
ATOM 681 C C . GLU A 1 90 ? -7.060 0.497 -13.403 1.00 60.75 90 GLU A C 1
ATOM 683 O O . GLU A 1 90 ? -8.073 0.185 -14.027 1.00 60.75 90 GLU A O 1
ATOM 688 N N . ILE A 1 91 ? -6.927 1.658 -12.773 1.00 56.16 91 ILE A N 1
ATOM 689 C CA . ILE A 1 91 ? -8.003 2.647 -12.676 1.00 56.16 91 ILE A CA 1
ATOM 690 C C . ILE A 1 91 ? -7.493 4.052 -12.976 1.00 56.16 91 ILE A C 1
ATOM 692 O O . ILE A 1 91 ? -6.333 4.381 -12.695 1.00 56.16 91 ILE A O 1
ATOM 696 N N . GLU A 1 92 ? -8.368 4.888 -13.542 1.00 54.88 92 GLU A N 1
ATOM 697 C CA . GLU A 1 92 ? -8.111 6.322 -13.656 1.00 54.88 92 GLU A CA 1
ATOM 698 C C . GLU A 1 92 ? -7.932 6.924 -12.252 1.00 54.88 92 GLU A C 1
ATOM 700 O O . GLU A 1 92 ? -8.439 6.421 -11.249 1.00 54.88 92 GLU A O 1
ATOM 705 N N . GLU A 1 93 ? -7.201 8.033 -12.161 1.00 52.84 93 GLU A N 1
ATOM 706 C CA . 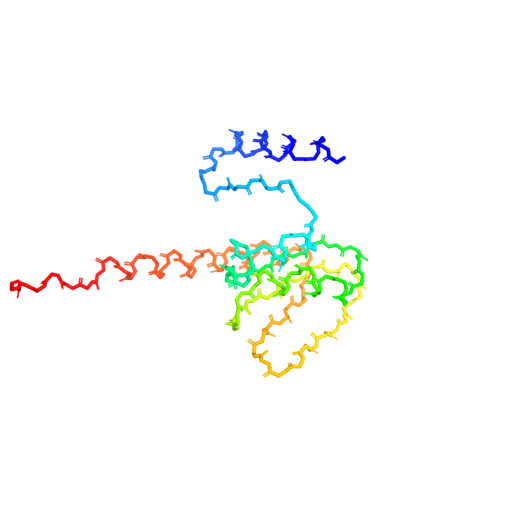GLU A 1 93 ? -6.839 8.646 -10.877 1.00 52.84 93 GLU A CA 1
ATOM 707 C C . GLU A 1 93 ? -8.061 9.000 -10.005 1.00 52.84 93 GLU A C 1
ATOM 709 O O . GLU A 1 93 ? -7.976 8.949 -8.781 1.00 52.84 93 GLU A O 1
ATOM 714 N N . ALA A 1 94 ? -9.199 9.303 -10.639 1.00 52.22 94 ALA A N 1
ATOM 715 C CA . ALA A 1 94 ? -10.470 9.605 -9.982 1.00 52.22 94 ALA A CA 1
ATOM 716 C C . ALA A 1 94 ? -11.212 8.364 -9.443 1.00 52.22 94 ALA A C 1
ATOM 718 O O . ALA A 1 94 ? -12.071 8.494 -8.576 1.00 52.22 94 ALA A O 1
ATOM 719 N N . GLU A 1 95 ? -10.896 7.166 -9.934 1.00 54.94 95 GLU A N 1
ATOM 720 C CA . GLU A 1 95 ? -11.540 5.915 -9.519 1.00 54.94 95 GLU A CA 1
ATOM 721 C C . GLU A 1 95 ? -10.849 5.279 -8.301 1.00 54.94 95 GLU A C 1
ATOM 723 O O . GLU A 1 95 ? -11.463 4.472 -7.604 1.00 54.94 95 GLU A O 1
ATOM 728 N N . ILE A 1 96 ? -9.612 5.684 -7.973 1.00 56.59 96 ILE A N 1
ATOM 729 C CA . ILE A 1 96 ? -8.909 5.206 -6.766 1.00 56.59 96 ILE A CA 1
ATOM 730 C C . ILE A 1 96 ? -9.685 5.566 -5.504 1.00 56.59 96 ILE A C 1
ATOM 732 O O . ILE A 1 96 ? -9.892 4.703 -4.655 1.00 56.59 96 ILE A O 1
ATOM 736 N N . ASP A 1 97 ? -10.129 6.818 -5.388 1.00 47.56 97 ASP A N 1
ATOM 737 C CA . ASP A 1 97 ? -10.843 7.291 -4.20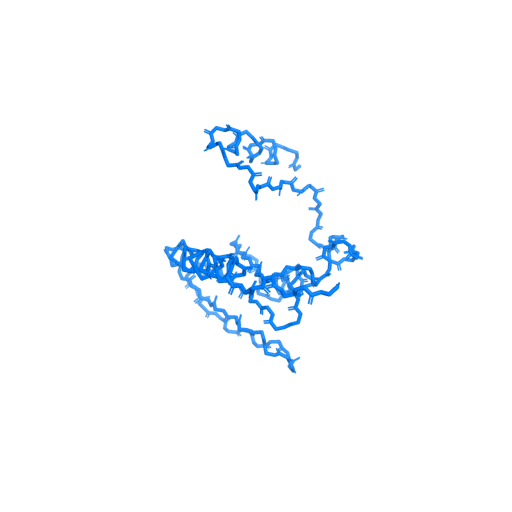0 1.00 47.56 97 ASP A CA 1
ATOM 738 C C . ASP A 1 97 ? -12.162 6.527 -4.008 1.00 47.56 97 ASP A C 1
ATOM 740 O O . ASP A 1 97 ? -12.530 6.205 -2.879 1.00 47.56 97 ASP A O 1
ATOM 744 N N . ALA A 1 98 ? -12.839 6.154 -5.100 1.00 51.56 98 ALA A N 1
ATOM 745 C CA . ALA A 1 98 ? -14.053 5.344 -5.051 1.00 51.56 98 ALA A CA 1
ATOM 746 C C . ALA A 1 98 ? -13.769 3.912 -4.564 1.00 51.56 98 ALA A C 1
ATOM 748 O O . ALA A 1 98 ? -14.436 3.442 -3.646 1.00 51.56 98 ALA A O 1
ATOM 749 N N . ILE A 1 99 ? -12.742 3.246 -5.105 1.00 58.53 99 ILE A N 1
ATOM 750 C CA . ILE A 1 99 ? -12.387 1.873 -4.707 1.00 58.53 99 ILE A CA 1
ATOM 751 C C . ILE A 1 99 ? -11.862 1.820 -3.271 1.00 58.53 99 ILE A C 1
ATOM 753 O O . ILE A 1 99 ? -12.221 0.917 -2.519 1.00 58.53 99 ILE A O 1
ATOM 757 N N . VAL A 1 100 ? -11.048 2.792 -2.852 1.00 54.47 100 VAL A N 1
ATOM 758 C CA . VAL A 1 100 ? -10.589 2.882 -1.458 1.00 54.47 100 VAL A CA 1
ATOM 759 C C . VAL A 1 100 ? -11.782 3.070 -0.519 1.00 54.47 100 VAL A C 1
ATOM 761 O O . VAL A 1 100 ? -11.845 2.394 0.504 1.00 54.47 100 VAL A O 1
ATOM 764 N N . THR A 1 101 ? -12.763 3.894 -0.899 1.00 55.84 101 THR A N 1
ATOM 765 C CA . THR A 1 101 ? -13.995 4.085 -0.116 1.00 55.84 101 THR A CA 1
ATOM 766 C C . THR A 1 101 ? -14.827 2.800 -0.029 1.00 55.84 101 THR A C 1
ATOM 768 O O . THR A 1 101 ? -15.332 2.477 1.046 1.00 55.84 101 THR A O 1
ATOM 771 N N . GLU A 1 102 ? -14.949 2.031 -1.115 1.00 59.81 102 GLU A N 1
ATOM 772 C CA . GLU A 1 102 ? -15.667 0.747 -1.091 1.00 59.81 102 GLU A CA 1
ATOM 773 C C . GLU A 1 102 ? -14.942 -0.312 -0.250 1.00 59.81 102 GLU A C 1
ATOM 775 O O . GLU A 1 102 ? -15.573 -0.987 0.563 1.00 59.81 102 GLU A O 1
ATOM 780 N N . ILE A 1 103 ? -13.612 -0.402 -0.348 1.00 58.69 103 ILE A N 1
ATOM 781 C CA . ILE A 1 103 ? -12.807 -1.317 0.474 1.00 58.69 103 ILE A CA 1
ATOM 782 C C . ILE A 1 103 ? -12.886 -0.931 1.959 1.00 58.69 103 ILE A C 1
ATOM 784 O O . ILE A 1 103 ? -12.987 -1.806 2.824 1.00 58.69 103 ILE A O 1
ATOM 788 N N . GLU A 1 104 ? -12.841 0.363 2.286 1.00 54.34 104 GLU A N 1
ATOM 789 C CA . GLU A 1 104 ? -13.034 0.842 3.659 1.00 54.34 104 GLU A CA 1
ATOM 790 C C . GLU A 1 104 ? -14.447 0.533 4.173 1.00 54.34 104 GLU A C 1
ATOM 792 O O . GLU A 1 104 ? -14.592 0.115 5.325 1.00 54.34 104 GLU A O 1
ATOM 797 N N . ALA A 1 105 ? -15.474 0.648 3.324 1.00 56.62 105 ALA A N 1
ATOM 798 C CA . ALA A 1 105 ? -16.849 0.291 3.662 1.00 56.62 105 ALA A CA 1
ATOM 799 C C . ALA A 1 105 ? -17.024 -1.223 3.901 1.00 56.62 105 ALA A C 1
ATOM 801 O O . ALA A 1 105 ? -17.651 -1.616 4.889 1.00 56.62 105 ALA A O 1
ATOM 802 N N . GLU A 1 106 ? -16.422 -2.084 3.074 1.00 56.19 106 GLU A N 1
ATOM 803 C CA . GLU A 1 106 ? -16.442 -3.540 3.279 1.00 56.19 106 GLU A CA 1
ATOM 804 C C . GLU A 1 106 ? -15.664 -3.959 4.533 1.00 56.19 106 GLU A C 1
ATOM 806 O O . GLU A 1 106 ? -16.132 -4.803 5.304 1.00 56.19 106 GLU A O 1
ATOM 811 N N . LYS A 1 107 ? -14.505 -3.342 4.805 1.00 53.38 107 LYS A N 1
ATOM 812 C CA . LYS A 1 107 ? -13.753 -3.601 6.043 1.00 53.38 107 LYS A CA 1
ATOM 813 C C . LYS A 1 107 ? -14.494 -3.108 7.285 1.00 53.38 107 LYS A C 1
ATOM 815 O O . LYS A 1 107 ? -14.460 -3.794 8.307 1.00 53.38 107 LYS A O 1
ATOM 820 N N . ALA A 1 108 ? -15.184 -1.968 7.215 1.00 55.97 108 ALA A N 1
ATOM 821 C CA . ALA A 1 108 ? -16.030 -1.478 8.302 1.00 55.97 108 ALA A CA 1
ATOM 822 C C . ALA A 1 108 ? -17.203 -2.436 8.579 1.00 55.97 108 ALA A C 1
ATOM 824 O O . ALA A 1 108 ? -17.456 -2.780 9.736 1.00 55.97 108 ALA A O 1
ATOM 825 N N . ALA A 1 109 ? -17.852 -2.953 7.531 1.00 51.25 109 ALA A N 1
ATOM 826 C CA . ALA A 1 109 ? -18.911 -3.952 7.658 1.00 51.25 109 ALA A CA 1
ATOM 827 C C . ALA A 1 109 ? -18.397 -5.286 8.239 1.00 51.25 109 ALA A C 1
ATOM 829 O O . ALA A 1 109 ? -19.040 -5.876 9.112 1.00 51.25 109 ALA A O 1
ATOM 830 N N . ALA A 1 110 ? -17.205 -5.738 7.832 1.00 52.81 110 ALA A N 1
ATOM 831 C CA . ALA A 1 110 ? -16.566 -6.934 8.387 1.00 52.81 110 ALA A CA 1
ATOM 832 C C . ALA A 1 110 ? -16.151 -6.756 9.864 1.00 52.81 110 ALA A C 1
ATOM 834 O O . ALA A 1 110 ? -16.289 -7.685 10.665 1.00 52.81 110 ALA A O 1
ATOM 835 N N . ALA A 1 111 ? -15.703 -5.557 10.256 1.00 50.38 111 ALA A N 1
ATOM 836 C CA . ALA A 1 111 ? -15.383 -5.226 11.645 1.00 50.38 111 ALA A CA 1
ATOM 837 C C . ALA A 1 111 ? -16.633 -5.176 12.548 1.00 50.38 111 ALA A C 1
ATOM 839 O O . ALA A 1 111 ? -16.556 -5.532 13.727 1.00 50.38 111 ALA A O 1
ATOM 840 N N . GLU A 1 112 ? -17.794 -4.786 12.011 1.00 50.72 112 GLU A N 1
ATOM 841 C CA . GLU A 1 112 ? -19.066 -4.808 12.743 1.00 50.72 112 GLU A CA 1
ATOM 842 C C . GLU A 1 112 ? -19.644 -6.231 12.869 1.00 50.72 112 GLU A C 1
ATOM 844 O O . GLU A 1 112 ? -20.155 -6.602 13.931 1.00 50.72 112 GLU A O 1
ATOM 849 N N . ALA A 1 113 ? -19.467 -7.083 11.851 1.00 47.88 113 ALA A N 1
ATOM 850 C CA . ALA A 1 113 ? -19.848 -8.498 11.903 1.00 47.88 113 ALA A CA 1
ATOM 851 C C . ALA A 1 113 ? -19.037 -9.301 12.943 1.00 47.88 113 ALA A C 1
ATOM 853 O O . ALA A 1 113 ? -19.583 -10.184 13.609 1.00 47.88 113 ALA A O 1
ATOM 854 N N . ALA A 1 114 ? -17.769 -8.943 13.177 1.00 47.34 114 ALA A N 1
ATOM 855 C CA . ALA A 1 114 ? -16.931 -9.563 14.209 1.00 47.34 114 ALA A CA 1
ATOM 856 C C . ALA A 1 114 ? -17.369 -9.245 15.660 1.00 47.34 114 ALA A C 1
ATOM 858 O O . ALA A 1 114 ? -16.895 -9.889 16.596 1.00 47.34 114 ALA A O 1
ATOM 859 N N . LYS A 1 115 ? -18.298 -8.297 15.878 1.00 46.72 115 LYS A N 1
ATOM 860 C CA . LYS A 1 115 ? -18.883 -7.993 17.203 1.00 46.72 115 LYS A CA 1
ATOM 861 C C . LYS A 1 115 ? -20.141 -8.801 17.547 1.00 46.72 115 LYS A C 1
ATOM 863 O O . LYS A 1 115 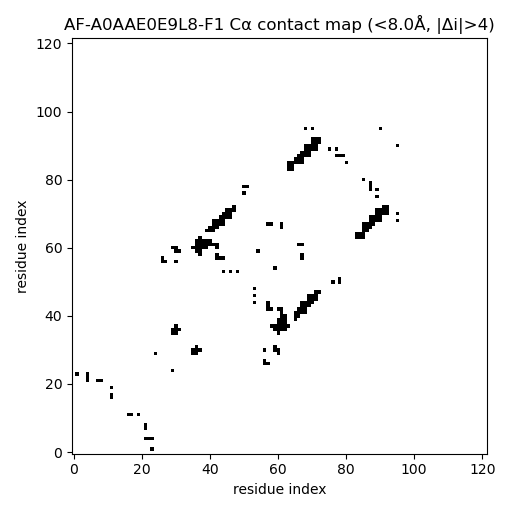? -20.595 -8.736 18.688 1.00 46.72 115 LYS A O 1
ATOM 868 N N . LYS A 1 116 ? -20.709 -9.577 16.614 1.00 44.56 116 LYS A N 1
ATOM 869 C CA . LYS A 1 116 ? -21.874 -10.447 16.862 1.00 44.56 116 LYS A CA 1
ATOM 870 C C . LYS A 1 116 ? -21.537 -11.909 16.583 1.00 44.56 116 LYS A C 1
ATOM 872 O O . LYS A 1 116 ? -21.949 -12.486 15.584 1.00 44.56 116 LYS A O 1
ATOM 877 N N . SER A 1 117 ? -20.844 -12.544 17.519 1.00 35.41 117 SER A N 1
ATOM 878 C CA . SER A 1 117 ? -20.995 -13.980 17.771 1.00 35.41 117 SER A CA 1
ATOM 879 C C . SER A 1 117 ? -20.796 -14.259 19.265 1.00 35.41 117 SER A C 1
ATOM 881 O O . SER A 1 117 ? -19.986 -13.586 19.901 1.00 35.41 117 SER A O 1
ATOM 883 N N . PRO A 1 118 ? -21.607 -15.151 19.860 1.00 39.94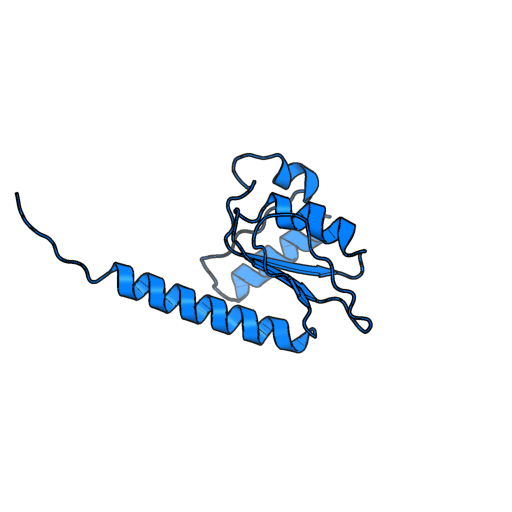 118 PRO A N 1
ATOM 884 C CA . PRO A 1 118 ? -22.036 -15.050 21.252 1.00 39.94 118 PRO A CA 1
ATOM 885 C C . PRO A 1 118 ? -21.021 -15.649 22.221 1.00 39.94 118 PRO A C 1
ATOM 887 O O . PRO A 1 118 ? -20.438 -16.698 21.951 1.00 39.94 118 PRO A O 1
ATOM 890 N N . GLN A 1 119 ? -20.899 -15.027 23.395 1.00 45.31 119 GLN A N 1
ATOM 891 C CA . GLN A 1 119 ? -20.397 -15.693 24.593 1.00 45.31 119 GLN A CA 1
ATOM 892 C C . GLN A 1 119 ? -21.163 -17.009 24.774 1.00 45.31 119 GLN A C 1
ATOM 894 O O . GLN A 1 119 ? -22.393 -17.000 24.857 1.00 45.31 119 GLN A O 1
ATOM 899 N N . LYS A 1 120 ? -20.450 -18.134 24.837 1.00 34.50 120 LYS A N 1
ATOM 900 C CA . LYS A 1 120 ? -20.992 -19.350 25.430 1.00 34.50 120 LYS A CA 1
ATOM 901 C C . LYS A 1 120 ? -20.002 -19.871 26.458 1.00 34.50 120 LYS A C 1
ATOM 903 O O . LYS A 1 120 ? -18.870 -20.214 26.136 1.00 34.50 120 LYS A O 1
ATOM 908 N N . GLU A 1 121 ? -20.483 -19.817 27.689 1.00 34.06 121 GLU A N 1
ATOM 909 C CA . GLU A 1 121 ? -19.926 -20.325 28.931 1.00 34.06 121 GLU A CA 1
ATOM 910 C C . GLU A 1 121 ? -19.312 -21.721 28.774 1.00 34.06 121 GLU A C 1
ATOM 912 O O . GLU A 1 121 ? -19.945 -22.622 28.218 1.00 34.06 121 GLU A O 1
ATOM 917 N N . THR A 1 122 ? -18.116 -21.927 29.327 1.00 40.22 122 THR A N 1
ATOM 918 C CA . THR A 1 122 ? -17.844 -22.999 30.302 1.00 40.22 122 THR A CA 1
ATOM 919 C C . THR A 1 122 ? -16.617 -22.644 31.130 1.00 40.22 122 THR A C 1
ATOM 921 O O . THR A 1 122 ? -15.696 -22.014 30.564 1.00 40.22 122 THR A O 1
#

Sequence (122 aa):
MNKRCVFLEHAVSLTGLSNIQVVRGRAEDLGHNLSFREQFDVAVARAVAEMRILAEYCLSLVRVGGLFVVAKGHAPQVVESGGKNIEVTEIEEAEIDAIVTEIEAEKAAAAEAAKKSPQKET